Protein AF-A0A8T6N6N3-F1 (afdb_monomer_lite)

pLDDT: mean 90.92, std 5.7, range [68.25, 96.25]

Radius of gyration: 10.83 Å; chains: 1; bounding box: 25×23×18 Å

Secondary structure (DSSP, 8-state):
-PPP-TT-EEE----TT--SSPPPGGGTT-EEE-------

Foldseek 3Di:
DDDDDFFDKDQQDDDPVDDPPHDDPVRHGPIDTRHDDDDD

Sequence (40 aa):
MHSYSKGDKVSIVIDGAQQKGMPHRRFQGVTGTVAARQGR

Structure (mmCIF, N/CA/C/O backbone):
data_AF-A0A8T6N6N3-F1
#
_entry.id   AF-A0A8T6N6N3-F1
#
loop_
_atom_site.group_PDB
_atom_site.id
_atom_site.type_symbol
_atom_site.label_atom_id
_atom_site.label_alt_id
_atom_site.label_comp_id
_atom_site.label_asym_id
_atom_site.label_entity_id
_atom_site.label_seq_id
_atom_site.pdbx_PDB_ins_code
_atom_site.Cartn_x
_atom_site.Cartn_y
_atom_site.Cartn_z
_atom_site.occupancy
_atom_site.B_iso_or_equiv
_atom_site.auth_seq_id
_atom_site.auth_comp_id
_atom_site.auth_asym_id
_atom_site.auth_atom_id
_atom_site.pdbx_PDB_model_num
ATOM 1 N N . MET A 1 1 ? -4.542 5.252 -14.359 1.00 68.25 1 MET A N 1
ATOM 2 C CA . MET A 1 1 ? -4.381 4.969 -12.915 1.00 68.25 1 MET A CA 1
ATOM 3 C C . MET A 1 1 ? -5.649 4.304 -12.418 1.00 68.25 1 MET A C 1
ATOM 5 O O . MET A 1 1 ? -6.720 4.769 -12.780 1.00 68.25 1 MET A O 1
ATOM 9 N N . HIS A 1 2 ? -5.534 3.223 -11.648 1.00 79.44 2 HIS A N 1
ATOM 10 C CA . HIS A 1 2 ? -6.687 2.590 -11.010 1.00 79.44 2 HIS A CA 1
ATOM 11 C C . HIS A 1 2 ? -6.920 3.269 -9.655 1.00 79.44 2 HIS A C 1
ATOM 13 O O . HIS A 1 2 ? -5.985 3.387 -8.862 1.00 79.44 2 HIS A O 1
ATOM 19 N N . SER A 1 3 ? -8.125 3.787 -9.425 1.00 86.06 3 SER A N 1
ATOM 20 C CA . SER A 1 3 ? -8.474 4.444 -8.163 1.00 86.06 3 SER A CA 1
ATOM 21 C C . SER A 1 3 ? -8.984 3.400 -7.182 1.00 86.06 3 SER A C 1
ATOM 23 O O . SER A 1 3 ? -9.940 2.700 -7.494 1.00 86.06 3 SER A O 1
ATOM 25 N N . TYR A 1 4 ? -8.365 3.321 -6.007 1.00 89.56 4 TYR A N 1
ATOM 26 C CA . TYR A 1 4 ? -8.819 2.452 -4.925 1.00 89.56 4 TYR A CA 1
ATOM 27 C C . TYR A 1 4 ? -9.668 3.229 -3.921 1.00 89.56 4 TYR A C 1
ATOM 29 O O . TYR A 1 4 ? -9.331 4.357 -3.541 1.00 89.56 4 TYR A O 1
ATOM 37 N N . SER A 1 5 ? -10.749 2.595 -3.488 1.00 91.31 5 SER A N 1
ATOM 38 C CA . SER A 1 5 ? -11.712 3.095 -2.516 1.00 91.31 5 SER A CA 1
ATOM 39 C C . SER A 1 5 ? -11.545 2.381 -1.176 1.00 91.31 5 SER A C 1
ATOM 41 O O . SER A 1 5 ? -10.961 1.302 -1.070 1.00 91.31 5 SER A O 1
ATOM 43 N N . LYS A 1 6 ? -12.056 2.999 -0.108 1.00 92.31 6 LYS A N 1
ATOM 44 C CA . LYS A 1 6 ? -12.054 2.390 1.224 1.00 92.31 6 LYS A CA 1
ATOM 45 C C . LYS A 1 6 ? -12.914 1.121 1.211 1.00 92.31 6 LYS A C 1
ATOM 47 O O . LYS A 1 6 ? -14.065 1.174 0.795 1.00 92.31 6 LYS A O 1
ATOM 52 N N . GLY A 1 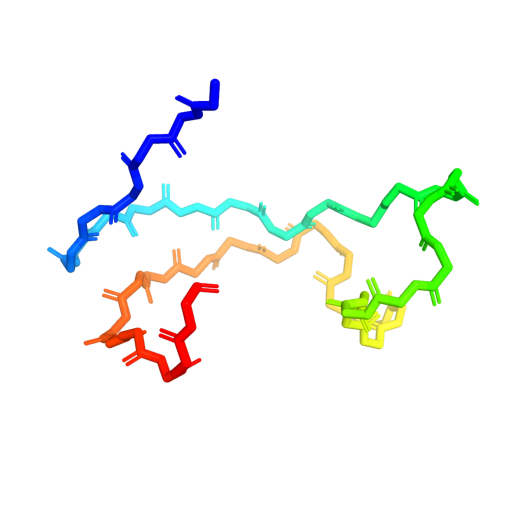7 ? -12.361 0.011 1.695 1.00 93.19 7 GLY A N 1
ATOM 53 C CA . GLY A 1 7 ? -13.008 -1.306 1.675 1.00 93.19 7 GLY A CA 1
ATOM 54 C C . GLY A 1 7 ? -12.550 -2.231 0.543 1.00 93.19 7 GLY A C 1
ATOM 55 O O . GLY A 1 7 ? -12.814 -3.430 0.617 1.00 93.19 7 GLY A O 1
ATOM 56 N N . ASP A 1 8 ? -11.805 -1.724 -0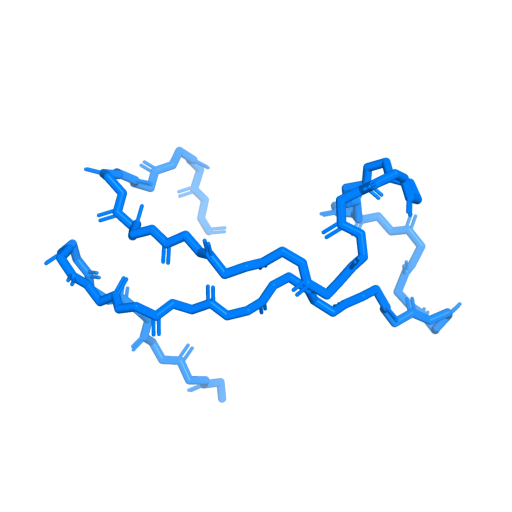.443 1.00 94.31 8 ASP A N 1
ATOM 57 C CA . ASP A 1 8 ? -11.293 -2.552 -1.535 1.00 94.31 8 ASP A CA 1
ATOM 58 C C . ASP A 1 8 ? -10.215 -3.522 -1.039 1.00 94.31 8 ASP A C 1
ATOM 60 O O . ASP A 1 8 ? -9.346 -3.157 -0.236 1.00 94.31 8 ASP A O 1
ATOM 64 N N . LYS A 1 9 ? -10.252 -4.761 -1.546 1.00 94.19 9 LYS A N 1
ATOM 65 C CA . LYS A 1 9 ? -9.179 -5.740 -1.345 1.00 94.19 9 LYS A CA 1
ATOM 66 C C . LYS A 1 9 ? -8.105 -5.556 -2.405 1.00 94.19 9 LYS A C 1
ATOM 68 O O . LYS A 1 9 ? -8.389 -5.636 -3.596 1.00 94.19 9 LYS A O 1
ATOM 73 N N . VAL A 1 10 ? -6.870 -5.353 -1.964 1.00 94.31 10 VAL A N 1
ATOM 74 C CA . VAL A 1 10 ? -5.726 -5.077 -2.836 1.00 94.31 10 VAL A CA 1
ATOM 75 C C . VAL A 1 10 ? -4.519 -5.905 -2.426 1.00 94.31 10 VAL A C 1
ATOM 77 O O . VAL A 1 10 ? -4.304 -6.167 -1.242 1.00 94.31 10 VAL A O 1
ATOM 80 N N . SER A 1 11 ? -3.713 -6.300 -3.406 1.00 94.31 11 SER A N 1
ATOM 81 C CA . SER A 1 11 ? -2.426 -6.958 -3.187 1.00 94.31 11 SER A CA 1
ATOM 82 C C . SER A 1 11 ? -1.283 -5.954 -3.279 1.00 94.31 11 SER A C 1
ATOM 84 O O . SER A 1 11 ? -1.229 -5.154 -4.214 1.00 94.31 11 SER A O 1
ATOM 86 N N . ILE A 1 12 ? -0.335 -6.032 -2.353 1.00 93.94 12 ILE A N 1
ATOM 87 C CA . ILE A 1 12 ? 0.890 -5.236 -2.397 1.00 93.94 12 ILE A CA 1
ATOM 88 C C . ILE A 1 12 ? 1.875 -5.901 -3.363 1.00 93.94 12 ILE A C 1
ATOM 90 O O . ILE A 1 12 ? 2.357 -7.008 -3.112 1.00 93.94 12 ILE A O 1
ATOM 94 N N . VAL A 1 13 ? 2.186 -5.210 -4.461 1.00 94.00 13 VAL A N 1
ATOM 95 C CA . VAL A 1 13 ? 3.170 -5.638 -5.463 1.00 94.00 13 VAL A CA 1
ATOM 96 C C . VAL A 1 13 ? 4.215 -4.540 -5.613 1.00 94.00 13 VAL A C 1
ATOM 98 O O . VAL A 1 13 ? 3.895 -3.415 -5.989 1.00 94.00 13 VAL A O 1
ATOM 101 N N . ILE A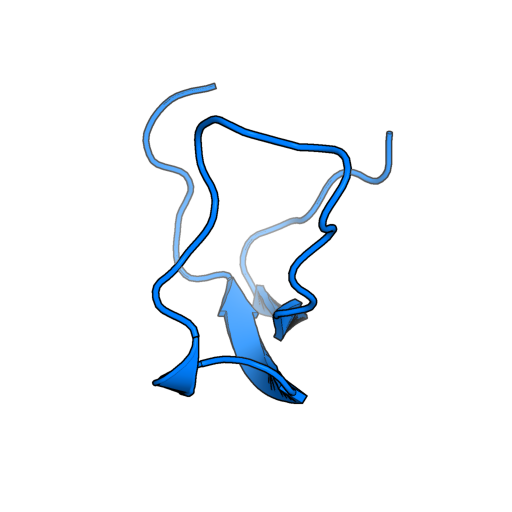 1 14 ? 5.459 -4.866 -5.280 1.00 92.69 14 ILE A N 1
ATOM 102 C CA . ILE A 1 14 ? 6.612 -3.985 -5.424 1.00 92.69 14 ILE A CA 1
ATOM 103 C C . ILE A 1 14 ? 7.060 -4.009 -6.879 1.00 92.69 14 ILE A C 1
ATOM 105 O O . ILE A 1 14 ? 7.345 -5.071 -7.434 1.00 92.69 14 ILE A O 1
ATOM 109 N N . ASP A 1 15 ? 7.150 -2.821 -7.461 1.00 91.94 15 ASP A N 1
ATOM 110 C CA . ASP A 1 15 ? 7.718 -2.593 -8.782 1.00 91.94 15 ASP A CA 1
ATOM 111 C C . ASP A 1 15 ? 9.162 -2.094 -8.635 1.00 91.94 15 ASP A C 1
ATOM 113 O O . ASP A 1 15 ? 9.414 -1.069 -8.000 1.00 91.94 15 ASP A O 1
ATOM 117 N N . GLY A 1 16 ? 10.116 -2.821 -9.223 1.00 88.69 16 GLY A N 1
ATOM 118 C CA . GLY A 1 16 ? 11.535 -2.464 -9.197 1.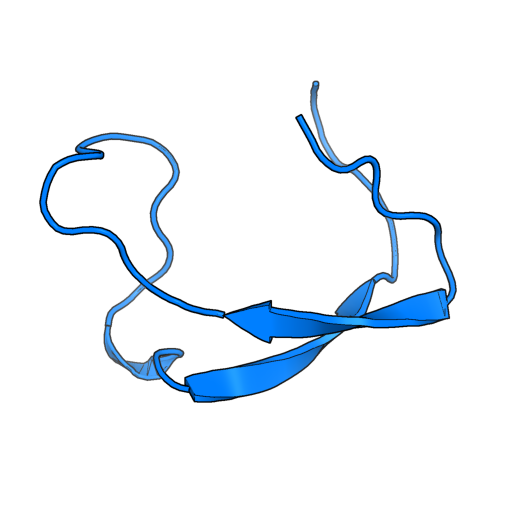00 88.69 16 GLY A CA 1
ATOM 119 C C . GLY A 1 16 ? 11.874 -1.185 -9.972 1.00 88.69 16 GLY A C 1
ATOM 120 O O . GLY A 1 16 ? 12.925 -0.597 -9.725 1.00 88.69 16 GLY A O 1
ATOM 121 N N . ALA A 1 17 ? 10.997 -0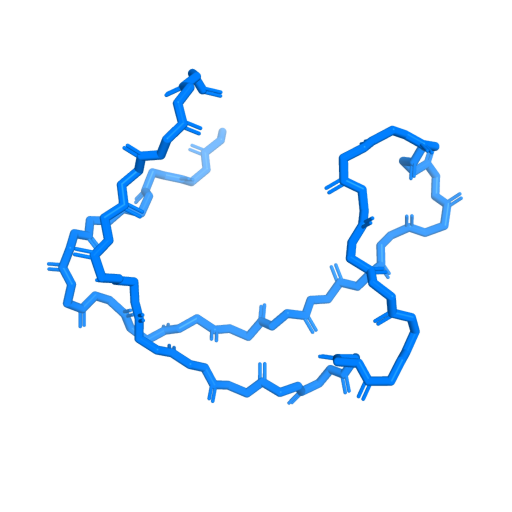.729 -10.873 1.00 92.44 17 ALA A N 1
ATOM 122 C CA . ALA A 1 17 ? 11.170 0.531 -11.594 1.00 92.44 17 ALA A CA 1
ATOM 123 C C . ALA A 1 17 ? 10.814 1.762 -10.736 1.00 92.44 17 ALA A C 1
ATOM 125 O O . ALA A 1 17 ? 11.331 2.857 -10.968 1.00 92.44 17 ALA A O 1
ATOM 126 N N . GLN A 1 18 ? 9.965 1.597 -9.716 1.00 90.69 18 GLN A N 1
ATOM 127 C CA . GLN A 1 18 ? 9.494 2.688 -8.867 1.00 90.69 18 GLN A CA 1
ATOM 128 C C . GLN A 1 18 ? 10.381 2.841 -7.623 1.00 90.69 18 GLN A C 1
ATOM 130 O O . GLN A 1 18 ? 10.296 2.072 -6.671 1.00 90.69 18 GLN A O 1
ATOM 135 N N . GLN A 1 19 ? 11.206 3.890 -7.580 1.00 87.12 19 GLN A N 1
ATOM 136 C CA . GLN A 1 19 ? 12.172 4.062 -6.483 1.00 87.12 19 GLN A CA 1
ATOM 137 C C . GLN A 1 19 ? 11.585 4.646 -5.187 1.00 87.12 19 GLN A C 1
ATOM 139 O O . GLN A 1 19 ? 12.110 4.394 -4.104 1.00 87.12 19 GLN A O 1
ATOM 144 N N . LYS A 1 20 ? 10.516 5.451 -5.268 1.00 89.25 20 LYS A N 1
ATOM 145 C CA . LYS A 1 20 ? 9.920 6.153 -4.113 1.00 89.25 20 LYS A CA 1
ATOM 146 C C . LYS A 1 20 ? 8.495 5.679 -3.840 1.00 89.25 20 LYS A C 1
ATOM 148 O O . LYS A 1 20 ? 7.743 5.420 -4.775 1.00 89.25 20 LYS A O 1
ATOM 153 N N . GLY A 1 21 ? 8.116 5.637 -2.560 1.00 88.38 21 GLY A N 1
ATOM 154 C CA . GLY A 1 21 ? 6.771 5.239 -2.119 1.00 88.38 21 GLY A CA 1
ATOM 155 C C . GLY A 1 21 ? 6.541 3.726 -2.068 1.00 88.38 21 GLY A C 1
ATOM 156 O O . GLY A 1 21 ? 5.416 3.295 -1.832 1.00 88.38 21 GLY A O 1
ATOM 157 N N . MET A 1 22 ? 7.589 2.922 -2.277 1.00 93.06 22 MET A N 1
ATOM 158 C CA . MET A 1 22 ? 7.495 1.468 -2.203 1.00 93.06 22 MET A CA 1
ATOM 159 C C . MET A 1 22 ? 7.523 0.971 -0.748 1.00 93.06 22 MET A C 1
ATOM 161 O O . MET A 1 22 ? 8.312 1.465 0.063 1.00 93.06 22 MET A O 1
ATOM 165 N N . PRO A 1 23 ? 6.685 -0.018 -0.404 1.00 93.50 23 PRO A N 1
ATOM 166 C CA . PRO A 1 23 ? 6.687 -0.644 0.909 1.00 93.50 23 PRO A CA 1
ATOM 167 C C . PRO A 1 23 ? 7.891 -1.578 1.095 1.00 93.50 23 PRO A C 1
ATOM 169 O O . PRO A 1 23 ? 8.573 -1.978 0.152 1.00 93.50 23 PRO A O 1
ATOM 172 N N . HIS A 1 24 ? 8.145 -1.964 2.345 1.00 94.56 24 HIS A N 1
ATOM 173 C CA . HIS A 1 24 ? 9.210 -2.910 2.669 1.00 94.56 24 HIS A CA 1
ATOM 174 C C . HIS A 1 24 ? 8.979 -4.279 1.998 1.00 94.56 24 HIS A C 1
ATOM 176 O O . HIS A 1 24 ? 7.865 -4.803 2.024 1.00 94.56 24 HIS A O 1
ATOM 182 N N . ARG A 1 25 ? 10.051 -4.921 1.501 1.00 91.38 25 ARG A N 1
ATOM 183 C CA . ARG A 1 25 ? 10.008 -6.198 0.745 1.00 91.38 25 ARG A CA 1
ATOM 184 C C . ARG A 1 25 ? 9.266 -7.356 1.417 1.00 91.38 25 ARG A C 1
ATOM 186 O O . ARG A 1 25 ? 8.811 -8.268 0.742 1.00 91.38 25 ARG A O 1
ATOM 193 N N . ARG A 1 26 ? 9.138 -7.322 2.746 1.00 94.56 26 ARG A N 1
ATOM 194 C CA . ARG A 1 26 ? 8.389 -8.329 3.523 1.00 94.56 26 ARG A CA 1
ATOM 195 C C . ARG A 1 26 ? 6.892 -8.339 3.212 1.00 94.56 26 ARG A C 1
ATOM 197 O O . ARG A 1 26 ? 6.252 -9.348 3.457 1.00 94.56 26 ARG A O 1
ATOM 204 N N . PHE A 1 27 ? 6.346 -7.239 2.699 1.00 94.88 27 PHE A N 1
ATOM 205 C CA . PHE A 1 27 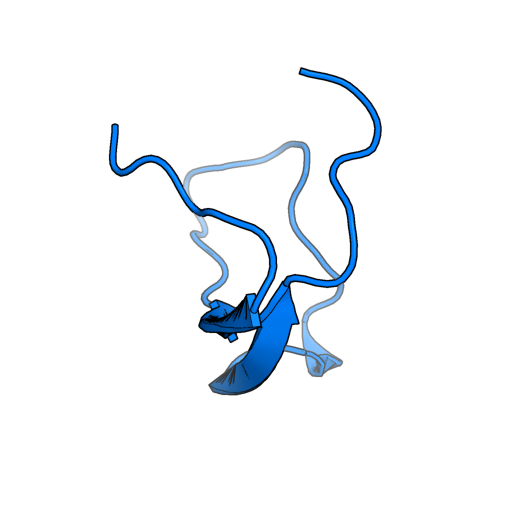? 4.922 -7.129 2.385 1.00 94.88 27 PHE A CA 1
ATOM 206 C C . PHE A 1 27 ? 4.587 -7.512 0.941 1.00 94.88 27 PHE A C 1
ATOM 208 O O . PHE A 1 27 ? 3.431 -7.405 0.541 1.00 94.88 27 PHE A O 1
ATOM 215 N N . GLN A 1 28 ? 5.568 -7.975 0.162 1.00 93.69 28 GLN A N 1
ATOM 216 C CA . GLN A 1 28 ? 5.333 -8.472 -1.190 1.00 93.69 28 GLN A CA 1
ATOM 217 C C . GLN A 1 28 ? 4.309 -9.614 -1.176 1.00 93.69 28 GLN A C 1
ATOM 219 O O . GLN A 1 28 ? 4.482 -10.596 -0.458 1.00 93.69 28 GLN A O 1
ATOM 224 N N . GLY A 1 29 ? 3.258 -9.496 -1.990 1.00 93.38 29 GLY A N 1
ATOM 225 C CA . GLY A 1 29 ? 2.223 -10.524 -2.143 1.00 93.38 29 GLY A CA 1
ATOM 226 C C . GLY A 1 29 ? 1.169 -10.546 -1.032 1.00 93.38 29 GLY A C 1
ATOM 227 O O . GLY A 1 29 ? 0.228 -11.335 -1.102 1.00 93.38 29 GLY A O 1
ATOM 228 N N . VAL A 1 30 ? 1.273 -9.673 -0.025 1.00 95.31 30 VAL A N 1
ATOM 229 C CA . VAL A 1 30 ? 0.244 -9.554 1.015 1.00 95.31 30 VAL A CA 1
ATOM 230 C C . VAL A 1 30 ? -1.008 -8.922 0.418 1.00 95.31 30 VAL A C 1
ATOM 232 O O . VAL A 1 30 ? -0.940 -7.885 -0.241 1.00 95.31 30 VAL A O 1
ATOM 235 N N . THR A 1 31 ? -2.161 -9.535 0.683 1.00 95.81 31 THR A N 1
ATOM 236 C CA . THR A 1 31 ? -3.471 -8.955 0.369 1.00 95.81 31 THR A CA 1
ATOM 237 C C . THR A 1 31 ? -4.042 -8.291 1.614 1.00 95.81 31 THR A C 1
ATOM 239 O O . THR A 1 31 ? -4.102 -8.908 2.676 1.00 95.81 31 THR A O 1
ATOM 242 N N . GLY A 1 32 ? -4.466 -7.039 1.486 1.00 94.38 32 GLY A N 1
ATOM 243 C CA . GLY A 1 32 ? -5.055 -6.255 2.565 1.00 94.38 32 GLY A CA 1
ATOM 244 C C . GLY A 1 32 ? -6.283 -5.480 2.105 1.00 94.38 32 GLY A C 1
ATOM 245 O O . GLY A 1 32 ? -6.643 -5.495 0.928 1.00 94.38 32 GLY A O 1
ATOM 246 N N . THR A 1 33 ? -6.919 -4.795 3.049 1.00 96.25 33 THR A N 1
ATOM 247 C CA . THR A 1 33 ? -8.088 -3.950 2.789 1.00 96.25 33 THR A CA 1
ATOM 248 C C . THR A 1 33 ? -7.696 -2.482 2.915 1.00 96.25 33 THR A C 1
ATOM 250 O O . THR A 1 33 ? -7.048 -2.096 3.890 1.00 96.25 33 THR A O 1
ATOM 253 N N . VAL A 1 34 ? -8.100 -1.644 1.960 1.00 94.00 34 VAL A N 1
ATOM 254 C CA . VAL A 1 34 ? -7.824 -0.201 2.008 1.00 94.00 34 VAL A CA 1
ATOM 255 C C . VAL A 1 34 ? -8.629 0.442 3.142 1.00 94.00 34 VAL A C 1
ATOM 257 O O . VAL A 1 34 ? -9.852 0.548 3.066 1.00 94.00 34 VAL A O 1
ATOM 260 N N . ALA A 1 35 ? -7.946 0.877 4.204 1.00 93.88 35 ALA A N 1
ATOM 261 C CA . ALA A 1 35 ? -8.581 1.468 5.387 1.00 93.88 35 ALA A CA 1
ATOM 262 C C . ALA A 1 35 ? -8.767 2.993 5.284 1.00 93.88 35 ALA A C 1
ATOM 264 O O . ALA A 1 35 ? -9.781 3.533 5.728 1.00 93.88 35 ALA A O 1
ATOM 265 N N . ALA A 1 36 ? -7.791 3.698 4.718 1.00 92.19 36 ALA A N 1
ATOM 266 C CA . ALA A 1 36 ? -7.809 5.143 4.503 1.00 92.19 36 ALA A CA 1
ATOM 267 C C . ALA A 1 36 ? -6.702 5.529 3.511 1.00 92.19 36 ALA A C 1
ATOM 269 O O . ALA A 1 36 ? -5.801 4.733 3.244 1.00 92.19 36 ALA A O 1
ATOM 270 N N . ARG A 1 37 ? -6.751 6.759 2.991 1.00 90.31 37 ARG A N 1
ATOM 271 C CA . ARG A 1 37 ? -5.689 7.345 2.163 1.00 90.31 37 ARG A CA 1
ATOM 272 C C . ARG A 1 37 ? -5.002 8.447 2.968 1.00 90.31 37 ARG A C 1
ATOM 274 O O . ARG A 1 37 ? -5.682 9.324 3.492 1.00 90.31 37 ARG A O 1
ATOM 281 N N . GLN A 1 38 ? -3.677 8.393 3.068 1.00 89.44 38 GLN A N 1
ATOM 282 C CA . GLN A 1 38 ? -2.863 9.454 3.662 1.00 89.44 38 GLN A CA 1
ATOM 283 C C . GLN A 1 38 ? -1.972 10.045 2.568 1.00 89.44 38 GLN A C 1
ATOM 285 O O . GLN A 1 38 ? -1.174 9.327 1.971 1.00 89.44 38 GLN A O 1
ATOM 290 N N . GLY A 1 39 ? -2.114 11.344 2.299 1.00 87.31 39 GLY A N 1
ATOM 291 C CA . GLY A 1 39 ? -1.479 11.994 1.147 1.00 87.31 39 GLY A CA 1
ATOM 292 C C . GLY A 1 39 ? -2.288 11.857 -0.150 1.00 87.31 39 GLY A C 1
ATOM 293 O O . GLY A 1 39 ? -3.477 11.531 -0.113 1.00 87.31 39 GLY A O 1
ATOM 294 N N . ARG A 1 40 ? -1.647 12.163 -1.288 1.00 72.56 40 ARG A N 1
ATOM 295 C CA . ARG A 1 40 ? -2.270 12.155 -2.620 1.00 72.56 40 ARG A CA 1
ATOM 296 C C . ARG A 1 40 ? -2.047 10.839 -3.338 1.00 72.56 40 ARG A C 1
ATOM 298 O O . ARG A 1 40 ? -0.901 10.364 -3.399 1.00 72.56 40 ARG A O 1
#